Protein AF-A0A529PQL7-F1 (afdb_monomer_lite)

pLDDT: mean 85.84, std 7.83, range [63.12, 96.5]

Radius of gyration: 21.17 Å; chains: 1; bounding box: 33×34×64 Å

Sequence (84 aa):
MKLTALAAALSIAVPAAALAGPASNVVKFFYVPEVRFEGDEQYRDRFTEPVTKLFALNDQAAKNNPDEVACLDFDPGLDAQDFD

Secondary structure (DSSP, 8-state):
-HHHHHHHHHHHHSPP------THHHHHHHHSSS---TTSGGGGGG--TTHHHHHHHHHHHHHH-TTS-----SBTTTTBS---

Structure (mmCIF, N/CA/C/O backbone):
data_AF-A0A529PQL7-F1
#
_entry.id   AF-A0A529PQL7-F1
#
loop_
_atom_site.group_PDB
_atom_site.id
_atom_site.type_symbol
_atom_site.label_atom_id
_atom_site.label_alt_id
_atom_site.label_comp_id
_atom_site.label_asym_id
_atom_site.label_entity_id
_atom_site.label_seq_id
_atom_site.pdbx_PDB_ins_code
_atom_site.Cartn_x
_atom_site.Cartn_y
_atom_site.Cartn_z
_atom_site.occupancy
_atom_site.B_iso_or_equiv
_atom_site.auth_seq_id
_atom_site.auth_comp_id
_atom_site.auth_asym_id
_atom_site.auth_atom_id
_atom_site.pdbx_PDB_model_num
ATOM 1 N N . MET A 1 1 ? -2.315 -23.698 47.134 1.00 63.12 1 MET A N 1
ATOM 2 C CA . MET A 1 1 ? -3.443 -23.233 46.291 1.00 63.12 1 MET A CA 1
ATOM 3 C C . MET A 1 1 ? -3.252 -21.824 45.727 1.00 63.12 1 MET A C 1
ATOM 5 O O . MET A 1 1 ? -3.388 -21.671 44.524 1.00 63.12 1 MET A O 1
ATOM 9 N N . LYS A 1 2 ? -2.914 -20.793 46.521 1.00 72.81 2 LYS A N 1
ATOM 10 C CA . LYS A 1 2 ? -2.730 -19.423 45.982 1.00 72.81 2 LYS A CA 1
ATOM 11 C C . LYS A 1 2 ? -1.530 -19.287 45.029 1.00 72.81 2 LYS A C 1
ATOM 13 O O . LYS A 1 2 ? -1.664 -18.714 43.959 1.00 72.81 2 LYS A O 1
ATOM 18 N N . LEU A 1 3 ? -0.390 -19.885 45.383 1.00 78.88 3 LEU A N 1
ATOM 19 C CA . LEU A 1 3 ? 0.826 -19.879 44.552 1.00 78.88 3 LEU A CA 1
ATOM 20 C C . LEU A 1 3 ? 0.656 -20.642 43.232 1.00 78.88 3 LEU A C 1
ATOM 22 O O . LEU A 1 3 ? 1.112 -20.183 42.193 1.00 78.88 3 LEU A O 1
ATOM 26 N N . THR A 1 4 ? -0.048 -21.773 43.260 1.00 82.62 4 THR A N 1
ATOM 27 C CA . THR A 1 4 ? -0.330 -22.580 42.064 1.00 82.62 4 THR A CA 1
ATOM 28 C C . THR A 1 4 ? -1.271 -21.857 41.100 1.00 82.62 4 THR A C 1
ATOM 30 O O . THR A 1 4 ? -1.059 -21.909 39.895 1.00 82.62 4 THR A O 1
ATOM 33 N N . ALA A 1 5 ? -2.267 -21.132 41.619 1.00 81.44 5 ALA A N 1
ATOM 34 C CA . ALA A 1 5 ? -3.161 -20.315 40.798 1.00 81.44 5 ALA A CA 1
ATOM 35 C C . ALA A 1 5 ? -2.438 -19.106 40.178 1.00 81.44 5 ALA A C 1
ATOM 37 O O . ALA A 1 5 ? -2.658 -18.793 39.012 1.00 81.44 5 ALA A O 1
ATOM 38 N N . LEU A 1 6 ? -1.538 -18.463 40.931 1.00 83.94 6 LEU A N 1
ATOM 39 C CA . LEU A 1 6 ? -0.744 -17.337 40.437 1.00 83.94 6 LEU A CA 1
ATOM 40 C C . LEU A 1 6 ? 0.250 -17.768 39.347 1.00 83.94 6 LEU A C 1
ATOM 42 O O . LEU A 1 6 ? 0.372 -17.095 38.329 1.00 83.94 6 LEU A O 1
ATOM 46 N N . ALA A 1 7 ? 0.915 -18.911 39.529 1.00 84.50 7 ALA A N 1
ATOM 47 C CA . ALA A 1 7 ? 1.813 -19.476 38.524 1.00 84.50 7 ALA A CA 1
ATOM 48 C C . ALA A 1 7 ? 1.067 -19.847 37.232 1.00 84.50 7 ALA A C 1
ATOM 50 O O . ALA A 1 7 ? 1.538 -19.536 36.139 1.00 84.50 7 ALA A O 1
ATOM 51 N N . ALA A 1 8 ? -0.122 -20.446 37.357 1.00 84.25 8 ALA A N 1
ATOM 52 C CA . ALA A 1 8 ? -0.974 -20.732 36.209 1.00 84.25 8 ALA A CA 1
ATOM 53 C C . ALA A 1 8 ? -1.371 -19.438 35.480 1.00 84.25 8 ALA A C 1
ATOM 55 O O . ALA A 1 8 ? -1.181 -19.351 34.273 1.00 84.25 8 ALA A O 1
ATOM 56 N N . ALA A 1 9 ? -1.810 -18.400 36.199 1.00 82.94 9 ALA A N 1
ATOM 57 C CA . ALA A 1 9 ? -2.168 -17.114 35.599 1.00 82.94 9 ALA A CA 1
ATOM 58 C C . ALA A 1 9 ? -0.991 -16.445 34.864 1.00 82.94 9 ALA A C 1
ATOM 60 O O . ALA A 1 9 ? -1.175 -15.945 33.757 1.00 82.94 9 ALA A O 1
ATOM 61 N N . LEU A 1 10 ? 0.226 -16.488 35.423 1.00 82.31 10 LEU A N 1
ATOM 62 C CA . LEU A 1 10 ? 1.410 -15.966 34.733 1.00 82.31 10 LEU A CA 1
ATOM 63 C C . LEU A 1 10 ? 1.758 -16.766 33.471 1.00 82.31 10 LEU A C 1
ATOM 65 O O . LEU A 1 10 ? 2.160 -16.158 32.488 1.00 82.31 10 LEU A O 1
ATOM 69 N N . SER A 1 11 ? 1.581 -18.093 33.462 1.00 79.69 11 SER A N 1
ATOM 70 C CA . SER A 1 11 ? 1.913 -18.923 32.288 1.00 79.69 11 SER A CA 1
ATOM 71 C C . SER A 1 11 ? 1.035 -18.665 31.057 1.00 79.69 11 SER A C 1
ATOM 73 O O . SER A 1 11 ? 1.502 -18.853 29.939 1.00 79.69 11 SER A O 1
ATOM 75 N N . ILE A 1 12 ? -0.199 -18.188 31.248 1.00 78.88 12 ILE A N 1
ATOM 76 C CA . ILE A 1 12 ? -1.117 -17.785 30.163 1.00 78.88 12 ILE A CA 1
ATOM 77 C C . ILE A 1 12 ? -1.031 -16.288 29.842 1.00 78.88 12 ILE A C 1
ATOM 79 O O . ILE A 1 12 ? -1.514 -15.864 28.797 1.00 78.88 12 ILE A O 1
ATOM 83 N N . ALA A 1 13 ? -0.425 -15.490 30.725 1.00 72.88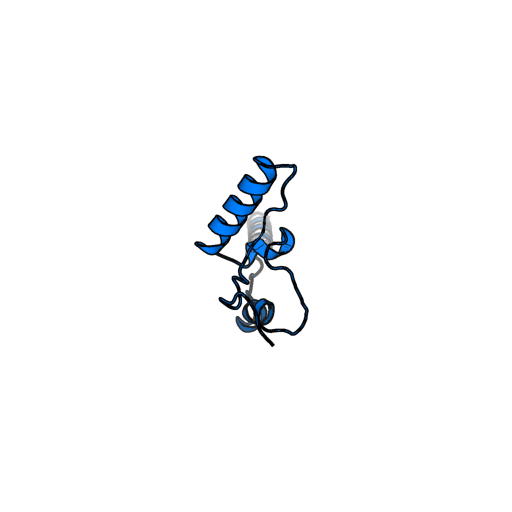 13 ALA A N 1
ATOM 84 C CA . ALA A 1 13 ? -0.243 -14.052 30.538 1.00 72.88 13 ALA A CA 1
ATOM 85 C C . ALA A 1 13 ? 1.090 -13.688 29.866 1.00 72.88 13 ALA A C 1
ATOM 87 O O . ALA A 1 13 ? 1.322 -12.508 29.600 1.00 72.88 13 ALA A O 1
ATOM 88 N N . VAL A 1 14 ? 1.970 -14.661 29.593 1.00 70.88 14 VAL A N 1
ATOM 89 C CA . VAL A 1 14 ? 3.171 -14.403 28.790 1.00 70.88 14 VAL A CA 1
ATOM 90 C C . VAL A 1 14 ? 2.702 -14.045 27.380 1.00 70.88 14 VAL A C 1
ATOM 92 O O . VAL A 1 14 ? 2.060 -14.883 26.741 1.00 70.88 14 VAL A O 1
ATOM 95 N N . PRO A 1 15 ? 2.996 -12.833 26.872 1.00 73.56 15 PRO A N 1
ATOM 96 C CA . PRO A 1 15 ? 2.730 -12.513 25.481 1.00 73.56 15 PRO A CA 1
ATOM 97 C C . PRO A 1 15 ? 3.416 -13.584 24.643 1.00 73.56 15 PRO A C 1
ATOM 99 O O . PRO A 1 15 ? 4.624 -13.795 24.792 1.00 73.56 15 PRO A O 1
ATOM 102 N N . ALA A 1 16 ? 2.662 -14.286 23.795 1.00 70.31 16 ALA A N 1
ATOM 103 C CA . ALA A 1 16 ? 3.280 -15.098 22.762 1.00 70.31 16 ALA A CA 1
ATOM 104 C C . ALA A 1 16 ? 4.279 -14.181 22.056 1.00 70.31 16 ALA A C 1
ATOM 106 O O . ALA A 1 16 ? 3.896 -13.104 21.598 1.00 70.31 16 ALA A O 1
ATOM 107 N N . ALA A 1 17 ? 5.563 -14.543 22.082 1.00 67.94 17 ALA A N 1
ATOM 108 C CA . ALA A 1 17 ? 6.600 -13.723 21.486 1.00 67.94 17 ALA A CA 1
ATOM 109 C C . ALA A 1 17 ? 6.261 -13.563 20.000 1.00 67.94 17 ALA A C 1
ATOM 111 O O . ALA A 1 17 ? 6.471 -14.478 19.205 1.00 67.94 17 ALA A O 1
ATOM 112 N N . ALA A 1 18 ? 5.684 -12.417 19.641 1.00 68.56 18 ALA A N 1
ATOM 113 C CA . ALA A 1 18 ? 5.401 -12.051 18.268 1.00 68.56 18 ALA A CA 1
ATOM 114 C C . ALA A 1 18 ? 6.738 -11.671 17.629 1.00 68.56 18 ALA A C 1
ATOM 116 O O . ALA A 1 18 ? 7.126 -10.507 17.559 1.00 68.56 18 ALA A O 1
ATOM 117 N N . LEU A 1 19 ? 7.502 -12.691 17.251 1.00 75.50 19 LEU A N 1
ATOM 118 C CA . LEU A 1 19 ? 8.725 -12.530 16.487 1.00 75.50 19 LEU A CA 1
ATOM 119 C C . LEU A 1 19 ? 8.305 -12.161 15.067 1.00 75.50 19 LEU A C 1
ATOM 121 O O . LEU A 1 19 ? 7.753 -12.997 14.355 1.00 75.50 19 LEU A O 1
ATOM 125 N N . ALA A 1 20 ? 8.579 -10.925 14.648 1.00 73.38 20 ALA A N 1
ATOM 126 C CA . ALA A 1 20 ? 8.206 -10.383 13.336 1.00 73.38 20 ALA A CA 1
ATOM 127 C C . ALA A 1 20 ? 8.879 -11.085 12.129 1.00 73.38 20 ALA A C 1
ATOM 129 O O . ALA A 1 20 ? 8.812 -10.597 11.003 1.00 73.38 20 ALA A O 1
ATOM 130 N N . GLY A 1 21 ? 9.527 -12.235 12.342 1.00 79.44 21 GLY A N 1
ATOM 131 C CA . GLY A 1 21 ? 10.343 -12.919 11.349 1.00 79.44 21 GLY A CA 1
ATOM 132 C C . GLY A 1 21 ? 11.500 -12.048 10.839 1.00 79.44 21 GLY A C 1
ATOM 133 O O . GLY A 1 21 ? 11.778 -10.972 11.370 1.00 79.44 21 GLY A O 1
ATOM 134 N N . PRO A 1 22 ? 12.223 -12.513 9.811 1.00 87.88 22 PRO A N 1
ATOM 135 C CA . PRO A 1 22 ? 13.181 -11.681 9.096 1.00 87.88 22 PRO A CA 1
ATOM 136 C C . PRO A 1 22 ? 12.489 -10.493 8.416 1.00 87.88 22 PRO A C 1
ATOM 138 O O . PRO A 1 22 ? 11.469 -10.673 7.752 1.00 87.88 22 PRO A O 1
ATOM 141 N N . ALA A 1 23 ? 13.097 -9.305 8.472 1.00 85.00 23 ALA A N 1
ATOM 142 C CA . ALA A 1 23 ? 12.611 -8.119 7.755 1.00 85.00 23 ALA A CA 1
ATOM 143 C C . ALA A 1 23 ? 12.442 -8.362 6.241 1.00 85.00 23 ALA A C 1
ATOM 145 O O . ALA A 1 23 ? 11.548 -7.804 5.605 1.00 85.00 23 ALA A O 1
ATOM 146 N N . SER A 1 24 ? 13.249 -9.263 5.669 1.00 88.00 24 SER A N 1
ATOM 147 C CA . SER A 1 24 ? 13.142 -9.669 4.266 1.00 88.00 24 SER A CA 1
ATOM 148 C C . SER A 1 24 ? 11.792 -10.294 3.911 1.00 88.00 24 SER A C 1
ATOM 150 O O . SER A 1 24 ? 11.399 -10.221 2.753 1.00 88.00 24 SER A O 1
ATOM 152 N N . ASN A 1 25 ? 11.049 -10.864 4.866 1.00 85.25 25 ASN A N 1
ATOM 153 C CA . ASN A 1 25 ? 9.707 -11.385 4.601 1.00 85.25 25 ASN A CA 1
ATOM 154 C C . ASN A 1 25 ? 8.710 -10.273 4.256 1.00 85.25 25 ASN A C 1
ATOM 156 O O . ASN A 1 25 ? 7.815 -10.504 3.451 1.00 85.25 25 ASN A O 1
ATOM 160 N N . VAL A 1 26 ? 8.868 -9.083 4.843 1.00 85.06 26 VAL A N 1
ATOM 161 C CA . VAL A 1 26 ? 8.030 -7.920 4.522 1.00 85.06 26 VAL A CA 1
ATOM 162 C C . VAL A 1 26 ? 8.458 -7.332 3.186 1.00 85.06 26 VAL A C 1
ATOM 164 O O . VAL A 1 26 ? 7.622 -7.130 2.320 1.00 85.06 26 VAL A O 1
ATOM 167 N N . VAL A 1 27 ? 9.763 -7.132 2.984 1.00 86.94 27 VAL A N 1
ATOM 168 C CA . VAL A 1 27 ? 10.284 -6.498 1.761 1.00 86.94 27 VAL A CA 1
ATOM 169 C C . VAL A 1 27 ? 10.015 -7.346 0.520 1.00 86.94 27 VAL A C 1
ATOM 171 O O . VAL A 1 27 ? 9.704 -6.804 -0.532 1.00 86.94 27 VAL A O 1
ATOM 174 N N . LYS A 1 28 ? 10.061 -8.680 0.637 1.00 88.44 28 LYS A N 1
ATOM 175 C CA . LYS A 1 28 ? 9.743 -9.582 -0.476 1.00 88.44 28 LYS A CA 1
ATOM 176 C C . LYS A 1 28 ? 8.391 -9.294 -1.102 1.00 88.44 28 LYS A C 1
ATOM 178 O O . LYS A 1 28 ? 8.289 -9.489 -2.298 1.00 88.44 28 LYS A O 1
ATOM 183 N N . PHE A 1 29 ? 7.403 -8.825 -0.338 1.00 86.69 29 PHE A N 1
ATOM 184 C CA . PHE A 1 29 ? 6.093 -8.462 -0.873 1.00 86.69 29 PHE A CA 1
ATOM 185 C C . PHE A 1 29 ? 6.189 -7.563 -2.119 1.00 86.69 29 PHE A C 1
ATOM 187 O O . PHE A 1 29 ? 5.472 -7.833 -3.077 1.00 86.69 29 PHE A O 1
ATOM 194 N N . PHE A 1 30 ? 7.110 -6.593 -2.110 1.00 86.50 30 PHE A N 1
ATOM 195 C CA . PHE A 1 30 ? 7.269 -5.557 -3.139 1.00 86.50 30 PHE A CA 1
ATOM 196 C C . PHE A 1 30 ? 8.144 -5.973 -4.335 1.00 86.50 30 PHE A C 1
ATOM 198 O O . PHE A 1 30 ? 8.138 -5.303 -5.355 1.00 86.50 30 PHE A O 1
ATOM 205 N N . TYR A 1 31 ? 8.937 -7.047 -4.220 1.00 82.25 31 TYR A N 1
ATOM 206 C CA . TYR A 1 31 ? 9.985 -7.373 -5.209 1.00 82.25 31 TYR A CA 1
ATOM 207 C C . TYR A 1 31 ? 9.914 -8.803 -5.762 1.00 82.25 31 TYR A C 1
ATOM 209 O O . TYR A 1 31 ? 10.778 -9.217 -6.536 1.00 82.25 31 TYR A O 1
ATOM 217 N N . VAL A 1 32 ? 8.941 -9.604 -5.329 1.00 82.81 32 VAL A N 1
ATOM 218 C CA . VAL A 1 32 ? 8.711 -10.951 -5.874 1.00 82.81 32 VAL A CA 1
ATOM 219 C C . VAL A 1 32 ? 7.814 -10.883 -7.110 1.00 82.81 32 VAL A C 1
ATOM 221 O O . VAL A 1 32 ? 6.903 -10.065 -7.145 1.00 82.81 32 VAL A O 1
ATOM 224 N N . PRO A 1 33 ? 8.012 -11.771 -8.099 1.00 67.75 33 PRO A N 1
ATOM 225 C CA . PRO A 1 33 ? 7.367 -11.690 -9.415 1.00 67.75 33 PRO A CA 1
ATOM 226 C C . PRO A 1 33 ? 5.864 -12.016 -9.409 1.00 67.75 33 PRO A C 1
ATOM 228 O O . PRO A 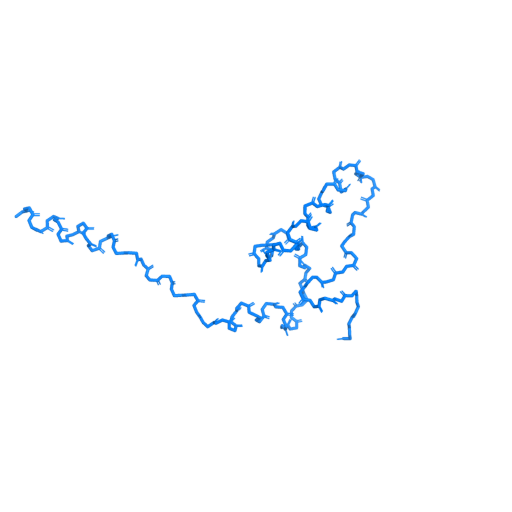1 33 ? 5.250 -12.137 -10.468 1.00 67.75 33 PRO A O 1
ATOM 231 N N . GLU A 1 34 ? 5.256 -12.211 -8.239 1.00 79.19 34 GLU A N 1
ATOM 232 C CA . GLU A 1 34 ? 3.809 -12.342 -8.158 1.00 79.19 34 GLU A CA 1
ATOM 233 C C . GLU A 1 34 ? 3.181 -10.966 -8.388 1.00 79.19 34 GLU A C 1
ATOM 235 O O . GLU A 1 34 ? 3.209 -10.119 -7.499 1.00 79.19 34 GLU A O 1
ATOM 240 N N . VAL A 1 35 ? 2.602 -10.763 -9.574 1.00 72.50 35 VAL A N 1
ATOM 241 C CA . VAL A 1 35 ? 1.854 -9.545 -9.902 1.00 72.50 35 VAL A CA 1
ATOM 242 C C . VAL A 1 35 ? 0.712 -9.383 -8.898 1.00 72.50 35 VAL 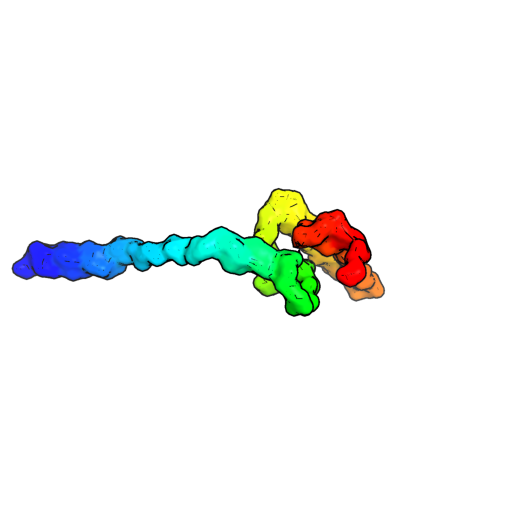A C 1
ATOM 244 O O . VAL A 1 35 ? -0.190 -10.221 -8.819 1.00 72.50 35 VAL A O 1
ATOM 247 N N . ARG A 1 36 ? 0.769 -8.308 -8.112 1.00 84.94 36 ARG A N 1
ATOM 248 C CA . ARG A 1 36 ? -0.242 -7.911 -7.128 1.00 84.94 36 ARG A CA 1
ATOM 249 C C . ARG A 1 36 ? -0.637 -6.475 -7.417 1.00 84.94 36 ARG A C 1
ATOM 251 O O . ARG A 1 36 ? 0.225 -5.652 -7.690 1.00 84.94 36 ARG A O 1
ATOM 258 N N . PHE A 1 37 ? -1.925 -6.169 -7.317 1.00 87.31 37 PHE A N 1
ATOM 259 C CA . PHE A 1 37 ? -2.368 -4.785 -7.362 1.00 87.31 37 PHE A CA 1
ATOM 260 C C . PHE A 1 37 ? -2.333 -4.212 -5.947 1.00 87.31 37 PHE A C 1
ATOM 262 O O . PHE A 1 37 ? -3.186 -4.523 -5.121 1.00 87.31 37 PHE A O 1
ATOM 269 N N . GLU A 1 38 ? -1.331 -3.395 -5.639 1.00 89.06 38 GLU A N 1
ATOM 270 C CA . GLU A 1 38 ? -1.090 -2.885 -4.280 1.00 89.06 38 GLU A CA 1
ATOM 271 C C . GLU A 1 38 ? -2.245 -2.033 -3.722 1.00 89.06 38 GLU A C 1
ATOM 273 O O . GLU A 1 38 ? -2.398 -1.900 -2.507 1.00 89.06 38 GLU A O 1
ATOM 278 N N . GLY A 1 39 ? -3.093 -1.506 -4.612 1.00 88.75 39 GLY A N 1
ATOM 279 C CA . GLY A 1 39 ? -4.329 -0.809 -4.267 1.00 88.75 39 GLY A CA 1
ATOM 280 C C . GLY A 1 39 ? -5.449 -1.699 -3.719 1.00 88.75 39 GLY A C 1
ATOM 281 O O . GLY A 1 39 ? -6.423 -1.158 -3.183 1.00 88.75 39 GLY A O 1
ATOM 282 N N . ASP A 1 40 ? -5.343 -3.028 -3.817 1.00 90.62 40 ASP A N 1
ATOM 283 C CA . ASP A 1 40 ? -6.328 -3.957 -3.256 1.00 90.62 40 ASP A CA 1
ATOM 284 C C . ASP A 1 40 ? -6.359 -3.869 -1.726 1.00 90.62 40 ASP A C 1
ATOM 286 O O . ASP A 1 40 ? -5.323 -3.880 -1.062 1.00 90.62 40 ASP A O 1
ATOM 290 N N . GLU A 1 41 ? -7.564 -3.858 -1.145 1.00 91.62 41 GLU A N 1
ATOM 291 C CA . GLU A 1 41 ? -7.793 -3.684 0.300 1.00 91.62 41 GLU A CA 1
ATOM 292 C C . GLU A 1 41 ? -6.931 -4.615 1.171 1.00 91.62 41 GLU A C 1
ATOM 294 O O . GLU A 1 41 ? -6.374 -4.184 2.180 1.00 91.62 41 GLU A O 1
ATOM 299 N N . GLN A 1 42 ? -6.755 -5.867 0.740 1.00 92.88 42 GLN A N 1
ATOM 300 C CA . GLN A 1 42 ? -5.987 -6.897 1.449 1.00 92.88 42 GLN A CA 1
ATOM 301 C C . GLN A 1 42 ? -4.474 -6.622 1.556 1.00 92.88 42 GLN A C 1
ATOM 303 O O . GLN A 1 42 ? -3.796 -7.309 2.317 1.00 92.88 42 GLN A O 1
ATOM 308 N N . TYR A 1 43 ? -3.935 -5.665 0.794 1.00 92.25 43 TYR A N 1
ATOM 309 C CA . TYR A 1 43 ? -2.506 -5.330 0.783 1.00 92.25 43 TYR A CA 1
ATOM 310 C C . TYR A 1 43 ? -2.195 -3.955 1.373 1.00 92.25 43 TYR A C 1
ATOM 312 O O . TYR A 1 43 ? -1.033 -3.639 1.627 1.00 92.25 43 TYR A O 1
ATOM 320 N N . ARG A 1 44 ? -3.213 -3.130 1.637 1.00 91.75 44 ARG A N 1
ATOM 321 C CA . ARG A 1 44 ? -3.013 -1.742 2.082 1.00 91.75 44 ARG A CA 1
ATOM 322 C C . ARG A 1 44 ? -2.354 -1.634 3.458 1.00 91.75 44 ARG A C 1
ATOM 324 O O . ARG A 1 44 ? -1.737 -0.615 3.754 1.00 91.75 44 ARG A O 1
ATOM 331 N N . ASP A 1 45 ? -2.442 -2.682 4.280 1.00 92.56 45 ASP A N 1
ATOM 332 C CA . ASP A 1 45 ? -1.794 -2.768 5.596 1.00 92.56 45 ASP A CA 1
ATOM 333 C C . ASP A 1 45 ? -0.260 -2.894 5.526 1.00 92.56 45 ASP A C 1
ATOM 335 O O . ASP A 1 45 ? 0.428 -2.729 6.535 1.00 92.56 45 ASP A O 1
ATOM 339 N N . ARG A 1 46 ? 0.288 -3.142 4.331 1.00 91.44 46 ARG A N 1
ATOM 340 C CA . ARG A 1 46 ? 1.731 -3.173 4.063 1.00 91.44 46 ARG A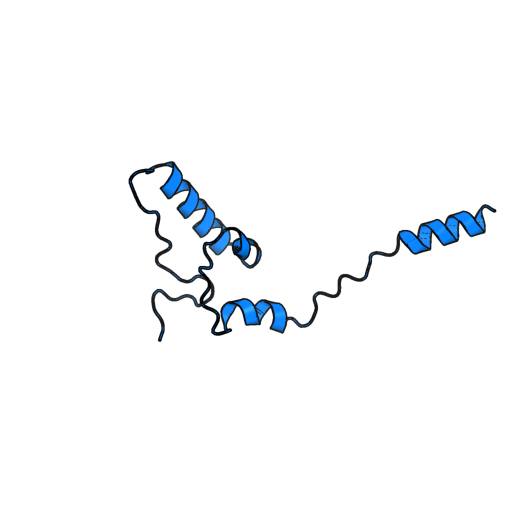 CA 1
ATOM 341 C C . ARG A 1 46 ? 2.345 -1.784 3.936 1.00 91.44 46 ARG A C 1
ATOM 343 O O . ARG A 1 46 ? 3.569 -1.668 3.960 1.00 91.44 46 ARG A O 1
ATOM 350 N N . PHE A 1 47 ? 1.513 -0.751 3.827 1.00 93.12 47 PHE A N 1
ATOM 351 C CA . PHE A 1 47 ? 1.930 0.620 3.577 1.00 93.12 47 PHE A CA 1
ATOM 352 C C . PHE A 1 47 ? 1.691 1.529 4.780 1.00 93.12 47 PHE A C 1
ATOM 354 O O . PHE A 1 47 ? 0.825 1.305 5.624 1.00 93.12 47 PHE A O 1
ATOM 361 N N . THR A 1 48 ? 2.452 2.616 4.819 1.00 94.44 48 THR A N 1
ATOM 362 C CA . THR A 1 48 ? 2.275 3.725 5.759 1.00 94.44 48 THR A CA 1
ATOM 363 C C . THR A 1 48 ? 1.946 5.009 4.997 1.00 94.44 48 THR A C 1
ATOM 365 O O . THR A 1 48 ? 1.876 5.023 3.767 1.00 94.44 48 THR A O 1
ATOM 368 N N . GLU A 1 49 ? 1.747 6.124 5.705 1.00 95.56 49 GLU A N 1
ATOM 369 C CA . GLU A 1 49 ? 1.701 7.426 5.033 1.00 95.56 49 GLU A CA 1
ATOM 370 C C . GLU A 1 49 ? 3.024 7.704 4.284 1.00 95.56 49 GLU A C 1
ATOM 372 O O . GLU A 1 49 ? 4.086 7.327 4.792 1.00 95.56 49 GLU A O 1
ATOM 377 N N . PRO A 1 50 ? 2.981 8.353 3.100 1.00 92.88 50 PRO A N 1
ATOM 378 C CA . PRO A 1 50 ? 1.810 8.984 2.472 1.00 92.88 50 PRO A CA 1
ATOM 379 C C . PRO A 1 50 ? 0.919 8.048 1.632 1.00 92.88 50 PRO A C 1
ATOM 381 O O . PRO A 1 50 ? -0.170 8.462 1.242 1.00 92.88 50 PRO A O 1
ATOM 384 N N . VAL A 1 51 ? 1.318 6.801 1.374 1.00 94.00 51 VAL A N 1
ATOM 385 C CA . VAL A 1 51 ? 0.611 5.889 0.451 1.00 94.00 51 VAL A CA 1
ATOM 386 C C . VAL A 1 51 ? -0.805 5.552 0.928 1.00 94.00 51 VAL A C 1
ATOM 388 O O . VAL A 1 51 ? -1.749 5.552 0.143 1.00 94.00 51 VAL A O 1
ATOM 391 N N . THR A 1 52 ? -1.012 5.364 2.231 1.00 95.06 52 THR A N 1
ATOM 392 C CA . THR A 1 52 ? -2.362 5.110 2.766 1.00 95.06 52 THR A CA 1
ATOM 393 C C . THR A 1 52 ? -3.346 6.255 2.489 1.00 95.06 52 THR A C 1
ATOM 395 O O . THR A 1 52 ? -4.541 6.012 2.320 1.00 95.06 52 THR A O 1
ATOM 398 N N . LYS A 1 53 ? -2.860 7.502 2.371 1.00 94.94 53 LYS A N 1
ATOM 399 C CA . LYS A 1 53 ? -3.681 8.652 1.957 1.00 94.94 53 LYS A CA 1
ATOM 400 C C . LYS A 1 53 ? -4.044 8.587 0.476 1.00 94.94 53 LYS A C 1
ATOM 402 O O . LYS A 1 53 ? -5.168 8.937 0.132 1.00 94.94 53 LYS A O 1
ATOM 407 N N . LEU A 1 54 ? -3.137 8.113 -0.380 1.00 93.25 54 LEU A N 1
ATOM 408 C CA . LEU A 1 54 ? -3.413 7.895 -1.802 1.00 93.25 54 LEU A CA 1
ATOM 409 C C . LEU A 1 54 ? -4.565 6.896 -1.987 1.00 93.25 54 LEU A C 1
ATOM 411 O O . LEU A 1 54 ? -5.519 7.187 -2.704 1.00 93.25 54 LEU A O 1
ATOM 415 N N . PHE A 1 55 ? -4.539 5.771 -1.266 1.00 94.88 55 PHE A N 1
ATOM 416 C CA . PHE A 1 55 ? -5.628 4.788 -1.306 1.00 94.88 55 PHE A CA 1
ATOM 417 C C . PHE A 1 55 ? -6.969 5.371 -0.845 1.00 94.88 55 PHE A C 1
ATOM 419 O O . PHE A 1 55 ? -7.993 5.153 -1.488 1.00 94.88 55 PHE A O 1
ATOM 426 N N . ALA A 1 56 ? -6.969 6.163 0.231 1.00 94.56 56 ALA A N 1
ATOM 427 C CA . ALA A 1 56 ? -8.182 6.814 0.721 1.00 94.56 56 ALA A CA 1
ATOM 428 C C . ALA A 1 56 ? -8.764 7.820 -0.290 1.00 94.56 56 ALA A C 1
ATOM 430 O O . ALA A 1 56 ? -9.985 7.906 -0.439 1.00 94.56 56 ALA A O 1
ATOM 431 N N . LEU A 1 57 ? -7.905 8.560 -0.998 1.00 93.69 57 LEU A N 1
ATOM 432 C CA . LEU A 1 57 ? -8.320 9.471 -2.067 1.00 93.69 57 LEU A CA 1
ATOM 433 C C . LEU A 1 57 ? -8.915 8.710 -3.256 1.00 93.69 57 LEU A C 1
ATOM 435 O O . LEU A 1 57 ? -9.950 9.125 -3.771 1.00 93.69 57 LEU A O 1
ATOM 439 N N . ASN A 1 58 ? -8.319 7.580 -3.647 1.00 93.19 58 ASN A N 1
ATOM 440 C CA . ASN A 1 58 ? -8.845 6.728 -4.714 1.00 93.19 58 ASN A CA 1
ATOM 441 C C . ASN A 1 58 ? -10.237 6.172 -4.370 1.00 93.19 58 ASN A C 1
ATOM 443 O O . ASN A 1 58 ? -11.163 6.256 -5.175 1.00 93.19 58 ASN A O 1
ATOM 447 N N . ASP A 1 59 ? -10.427 5.690 -3.139 1.00 93.88 59 ASP A N 1
ATOM 448 C CA . ASP A 1 59 ? -11.740 5.231 -2.672 1.00 93.88 59 ASP A CA 1
ATOM 449 C C . ASP A 1 59 ? -12.771 6.366 -2.645 1.00 93.88 59 ASP A C 1
ATOM 451 O O . ASP A 1 59 ? -13.953 6.156 -2.925 1.00 93.88 59 ASP A O 1
ATOM 455 N N . GLN A 1 60 ? -12.348 7.575 -2.267 1.00 95.31 60 GLN A N 1
ATOM 456 C CA . GLN A 1 60 ? -13.216 8.747 -2.269 1.00 95.31 60 GLN A CA 1
ATOM 457 C C . GLN A 1 60 ? -13.608 9.147 -3.695 1.00 95.31 60 GLN A C 1
ATOM 459 O O . GLN A 1 60 ? -14.773 9.467 -3.923 1.00 95.31 60 GLN A O 1
ATOM 464 N N . ALA A 1 61 ? -12.676 9.093 -4.648 1.00 94.00 61 ALA A N 1
ATOM 465 C CA . ALA A 1 61 ? -12.950 9.356 -6.057 1.00 94.00 61 ALA A CA 1
ATOM 466 C C . ALA A 1 61 ? -13.990 8.371 -6.611 1.00 94.00 61 ALA A C 1
ATOM 468 O O . ALA A 1 61 ? -15.003 8.807 -7.154 1.00 94.00 61 ALA A O 1
ATOM 469 N N . ALA A 1 62 ? -13.819 7.068 -6.354 1.00 92.69 62 ALA A N 1
ATOM 470 C CA . ALA A 1 62 ? -14.778 6.038 -6.763 1.00 92.69 62 ALA A CA 1
ATOM 471 C C . ALA A 1 62 ? -16.179 6.247 -6.155 1.00 92.69 62 ALA A C 1
ATOM 473 O O . ALA A 1 62 ? -17.193 5.996 -6.801 1.00 92.69 62 ALA A O 1
ATOM 474 N N . LYS A 1 63 ? -16.259 6.727 -4.906 1.00 94.94 63 LYS A N 1
ATOM 475 C CA . LYS A 1 63 ? -17.540 7.041 -4.245 1.00 94.94 63 LYS A CA 1
ATOM 476 C C . LYS A 1 63 ? -18.213 8.287 -4.814 1.00 94.94 63 LYS A C 1
ATOM 478 O O . LYS A 1 63 ? -19.438 8.329 -4.887 1.00 94.94 63 LYS A O 1
ATOM 483 N N . ASN A 1 64 ? -17.429 9.307 -5.153 1.00 96.50 64 ASN A N 1
ATOM 484 C CA . ASN A 1 64 ? -17.945 10.581 -5.648 1.00 96.50 64 ASN A CA 1
ATOM 485 C C . ASN A 1 64 ? -18.389 10.490 -7.114 1.00 96.50 64 ASN A C 1
ATOM 487 O O . ASN A 1 64 ? -19.366 11.138 -7.482 1.00 96.50 64 ASN A O 1
ATOM 491 N N . ASN A 1 65 ? -17.701 9.670 -7.914 1.00 95.06 65 ASN A N 1
ATOM 492 C CA . ASN A 1 65 ? -17.935 9.509 -9.345 1.00 95.06 65 ASN A CA 1
ATOM 493 C C . ASN A 1 65 ? -18.183 8.022 -9.679 1.00 95.06 65 ASN A C 1
ATOM 495 O O . ASN A 1 65 ? -17.303 7.363 -10.227 1.00 95.06 65 ASN A O 1
ATOM 499 N N . PRO A 1 66 ? -19.364 7.462 -9.357 1.00 92.50 66 PRO A N 1
ATOM 500 C CA . PRO A 1 66 ? -19.629 6.026 -9.512 1.00 92.50 66 PRO A CA 1
ATOM 501 C C . PRO A 1 66 ? -19.641 5.540 -10.971 1.00 92.50 66 PRO A C 1
ATOM 503 O O . PRO A 1 66 ? -19.522 4.340 -11.211 1.00 92.50 66 PRO A O 1
ATOM 506 N N . ASP A 1 67 ? -19.789 6.456 -11.931 1.00 95.88 67 ASP A N 1
ATOM 507 C CA . ASP A 1 67 ? -19.746 6.164 -13.368 1.00 95.88 67 ASP A CA 1
ATOM 508 C C . ASP A 1 67 ? -18.314 6.223 -13.944 1.00 95.88 67 ASP A C 1
ATOM 510 O O . ASP A 1 67 ? -18.104 5.924 -15.121 1.00 95.88 67 ASP A O 1
ATOM 514 N N . GLU A 1 68 ? -17.326 6.613 -13.132 1.00 91.25 68 GLU A N 1
ATOM 515 C CA . GLU A 1 68 ? -15.915 6.704 -13.505 1.00 91.25 68 GLU A CA 1
ATOM 516 C C . GLU A 1 68 ? -15.098 5.584 -12.852 1.00 91.25 68 GLU A C 1
ATOM 518 O O . GLU A 1 68 ? -15.437 5.048 -11.796 1.00 91.25 68 GLU A O 1
ATOM 523 N N . VAL A 1 69 ? -13.973 5.240 -13.477 1.00 86.62 69 VAL A N 1
ATOM 524 C CA . VAL A 1 69 ? -12.992 4.324 -12.891 1.00 86.62 69 VAL A CA 1
ATOM 525 C C . VAL A 1 69 ? -11.943 5.159 -12.170 1.00 86.62 69 VAL A C 1
ATOM 527 O O . VAL A 1 69 ? -11.219 5.924 -12.803 1.00 86.62 69 VAL A O 1
ATOM 530 N N . ALA A 1 70 ? -11.864 5.019 -10.847 1.00 87.81 70 ALA A N 1
ATOM 531 C CA . ALA A 1 70 ? -10.783 5.611 -10.070 1.00 87.81 70 ALA A CA 1
ATOM 532 C C . ALA A 1 70 ? -9.482 4.834 -10.327 1.00 87.81 70 ALA A C 1
ATOM 534 O O . ALA A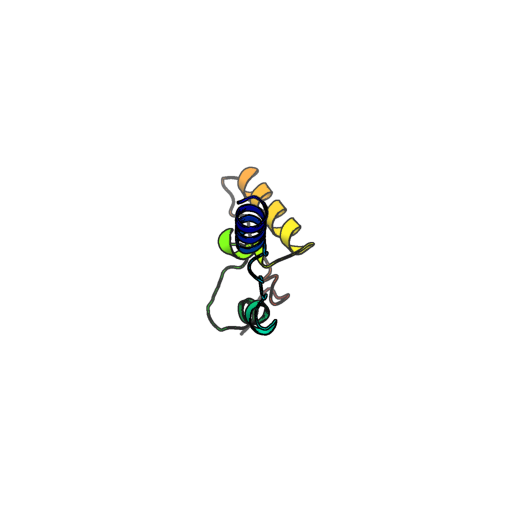 1 70 ? -9.445 3.611 -10.162 1.00 87.81 70 ALA A O 1
ATOM 535 N N . CYS A 1 71 ? -8.437 5.548 -10.740 1.00 83.69 71 CYS A N 1
ATOM 536 C CA . CYS A 1 71 ? -7.144 4.971 -11.083 1.00 83.69 71 CYS A CA 1
ATOM 537 C C . CYS A 1 71 ? -6.081 5.356 -10.052 1.00 83.69 71 CYS A C 1
ATOM 539 O O . CYS A 1 71 ? -5.948 6.516 -9.658 1.00 83.69 71 CYS A O 1
ATOM 541 N N . LEU A 1 72 ? -5.278 4.365 -9.670 1.00 87.00 72 LEU A N 1
ATOM 542 C CA . LEU A 1 72 ? -3.988 4.579 -9.032 1.00 87.00 72 LEU A CA 1
ATOM 543 C C . LEU A 1 72 ? -2.942 4.566 -10.146 1.00 87.00 72 LEU A C 1
ATOM 545 O O . LEU A 1 72 ? -2.468 3.503 -10.530 1.00 87.00 72 LEU A O 1
ATOM 549 N N . ASP A 1 73 ? -2.619 5.741 -10.684 1.00 82.44 73 ASP A N 1
ATOM 550 C CA . ASP A 1 73 ? -1.701 5.911 -11.827 1.00 82.44 73 ASP A CA 1
ATOM 551 C C . ASP A 1 73 ? -0.223 5.643 -11.471 1.00 82.44 73 ASP A C 1
ATOM 553 O O . ASP A 1 73 ? 0.679 6.198 -12.089 1.00 82.44 73 ASP A O 1
ATOM 557 N N . PHE A 1 74 ? 0.048 4.874 -10.415 1.00 85.25 74 PHE A N 1
ATOM 558 C CA . PHE A 1 74 ? 1.376 4.680 -9.847 1.00 85.25 74 PHE A CA 1
ATOM 559 C C . PHE A 1 74 ? 1.409 3.407 -8.994 1.00 85.25 74 PHE A C 1
ATOM 561 O O . PHE A 1 74 ? 0.478 3.170 -8.223 1.00 85.25 74 PHE A O 1
ATOM 568 N N . ASP A 1 75 ? 2.482 2.627 -9.098 1.00 88.12 75 ASP A N 1
ATOM 569 C CA . ASP A 1 75 ? 2.829 1.530 -8.195 1.00 88.12 75 ASP A CA 1
ATOM 570 C C . ASP A 1 75 ? 3.579 2.113 -6.979 1.00 88.12 75 ASP A C 1
ATOM 572 O O . ASP A 1 75 ? 4.726 2.561 -7.113 1.00 88.12 75 ASP A O 1
ATOM 576 N N . PRO A 1 76 ? 2.941 2.202 -5.795 1.00 89.25 76 PRO A N 1
ATOM 577 C CA . PRO A 1 76 ? 3.560 2.838 -4.638 1.00 89.25 76 PRO A CA 1
ATOM 578 C C . PRO A 1 76 ? 4.713 2.031 -4.022 1.00 89.25 76 PRO A C 1
ATOM 580 O O . PRO A 1 76 ? 5.513 2.606 -3.282 1.00 89.25 76 PRO A O 1
ATOM 583 N N . 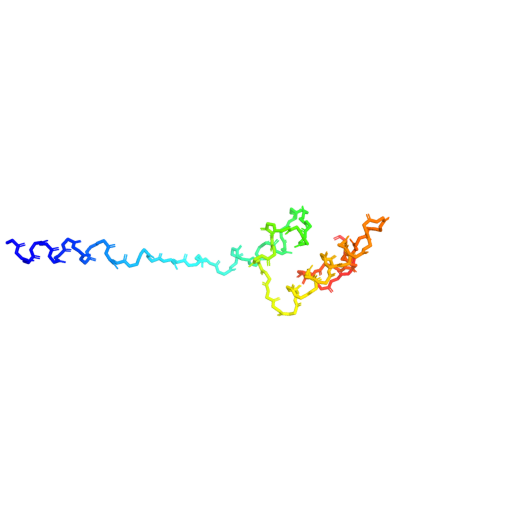GLY A 1 77 ? 4.805 0.729 -4.278 1.00 88.62 77 GLY A N 1
ATOM 584 C CA . GLY A 1 77 ? 5.865 -0.151 -3.804 1.00 88.62 77 GLY A CA 1
ATOM 585 C C . GLY A 1 77 ? 7.153 -0.008 -4.603 1.00 88.62 77 GLY A C 1
ATOM 586 O O . GLY A 1 77 ? 8.243 -0.089 -4.028 1.00 88.62 77 GLY A O 1
ATOM 587 N N . LEU A 1 78 ? 7.030 0.246 -5.906 1.00 88.00 78 LEU A N 1
ATOM 588 C CA . LEU A 1 78 ? 8.155 0.429 -6.827 1.00 88.00 78 LEU A CA 1
ATOM 589 C C . LEU A 1 78 ? 8.488 1.893 -7.125 1.00 88.00 78 LEU A C 1
ATOM 591 O O . LEU A 1 78 ? 9.523 2.167 -7.732 1.00 88.00 78 LEU A O 1
ATOM 595 N N . ASP A 1 79 ? 7.648 2.824 -6.677 1.00 87.88 79 ASP A N 1
ATOM 596 C CA . ASP A 1 79 ? 7.758 4.253 -6.974 1.00 87.88 79 ASP A CA 1
ATOM 597 C C . ASP A 1 79 ? 7.814 4.526 -8.494 1.00 87.88 79 ASP A C 1
ATOM 599 O O . ASP A 1 79 ? 8.623 5.320 -8.983 1.00 87.88 79 ASP A O 1
ATOM 603 N N . ALA A 1 80 ? 6.962 3.833 -9.261 1.00 87.50 80 ALA A N 1
ATOM 604 C CA . ALA A 1 80 ? 6.966 3.862 -10.724 1.00 87.50 80 ALA A CA 1
ATOM 605 C C . ALA A 1 80 ? 5.554 3.782 -11.329 1.00 87.50 80 ALA A C 1
ATOM 607 O O . ALA A 1 80 ? 4.643 3.215 -10.742 1.00 87.50 80 ALA A O 1
ATOM 608 N N . GLN A 1 81 ? 5.370 4.327 -12.537 1.00 87.00 81 GLN A N 1
ATOM 609 C CA . GLN A 1 81 ? 4.120 4.163 -13.310 1.00 87.00 81 GLN A CA 1
ATOM 610 C C . GLN A 1 81 ? 4.142 2.933 -14.218 1.00 87.00 81 GLN A C 1
ATOM 612 O O . GLN A 1 81 ? 3.092 2.400 -14.559 1.00 87.00 81 GLN A O 1
ATOM 617 N N . ASP A 1 82 ? 5.336 2.528 -14.642 1.00 84.25 82 ASP A N 1
ATOM 618 C CA . ASP A 1 82 ? 5.571 1.465 -15.612 1.00 84.25 82 ASP A CA 1
ATOM 619 C C . ASP A 1 82 ? 6.971 0.879 -15.375 1.00 84.25 82 ASP A C 1
ATOM 621 O O . ASP A 1 82 ? 7.898 1.616 -15.013 1.00 84.25 82 ASP A O 1
ATOM 625 N N . PHE A 1 83 ? 7.119 -0.431 -15.545 1.00 82.31 83 PHE A N 1
ATOM 626 C CA . PHE A 1 83 ? 8.361 -1.180 -15.347 1.00 82.31 83 PHE A CA 1
ATOM 627 C C . PHE A 1 83 ? 8.357 -2.455 -16.212 1.00 82.31 83 PHE A C 1
ATOM 629 O O . PHE A 1 83 ? 7.294 -2.997 -16.504 1.00 82.31 83 PHE A O 1
ATOM 636 N N . ASP A 1 84 ? 9.547 -2.892 -16.643 1.00 78.31 84 ASP A N 1
ATOM 637 C CA . ASP A 1 84 ? 9.768 -4.089 -17.487 1.00 78.31 84 ASP A CA 1
ATOM 638 C C . ASP A 1 84 ? 9.527 -5.403 -16.719 1.00 78.31 84 ASP A C 1
ATOM 640 O O . ASP A 1 84 ? 10.037 -5.516 -15.576 1.00 78.31 84 ASP A O 1
#

Foldseek 3Di:
DVVVVVVVVVVVVPPPPPPVPDPVVLLCVLVPPPDDDCLDPVNLVSDDPPVVVVSVVLVVCCVVCVVDHRDPCADPSVRGNDDD